Protein AF-A0A6B9FUT2-F1 (afdb_monomer)

Structure (mmCIF, N/CA/C/O backbone):
data_AF-A0A6B9FUT2-F1
#
_entry.id   AF-A0A6B9FUT2-F1
#
loop_
_atom_site.group_PDB
_atom_site.id
_atom_site.type_symbol
_atom_site.label_atom_id
_atom_site.label_alt_id
_atom_site.label_comp_id
_atom_site.label_asym_id
_atom_site.label_entity_id
_atom_site.label_seq_id
_atom_site.pdbx_PDB_ins_code
_atom_site.Cartn_x
_atom_site.Cartn_y
_atom_site.Cartn_z
_atom_site.occupancy
_atom_site.B_iso_or_equiv
_atom_site.auth_seq_id
_atom_site.auth_comp_id
_atom_site.auth_asym_id
_atom_site.auth_atom_id
_atom_site.pdbx_PDB_model_num
ATOM 1 N N . MET A 1 1 ? -7.240 -0.951 18.085 1.00 81.00 1 MET A N 1
ATOM 2 C CA . MET A 1 1 ? -6.441 0.117 17.454 1.00 81.00 1 MET A CA 1
ATOM 3 C C . MET A 1 1 ? -7.189 1.419 17.658 1.00 81.00 1 MET A C 1
ATOM 5 O O . MET A 1 1 ? -8.397 1.429 17.455 1.00 81.00 1 MET A O 1
ATOM 9 N N . THR A 1 2 ? -6.523 2.452 18.161 1.00 93.12 2 THR A N 1
ATOM 10 C CA . THR A 1 2 ? -7.146 3.755 18.431 1.00 93.12 2 THR A CA 1
ATOM 11 C C . THR A 1 2 ? -7.173 4.617 17.168 1.00 93.12 2 THR A C 1
ATOM 13 O O . THR A 1 2 ? -6.439 4.353 16.220 1.00 93.12 2 THR A O 1
ATOM 16 N N . GLU A 1 3 ? -7.999 5.664 17.144 1.00 93.06 3 GLU A N 1
ATOM 17 C CA . GLU A 1 3 ? -8.037 6.628 16.033 1.00 93.06 3 GLU A CA 1
ATOM 18 C C . GLU A 1 3 ? -6.663 7.264 15.772 1.00 93.06 3 GLU A C 1
ATOM 20 O O . GLU A 1 3 ? -6.234 7.390 14.626 1.00 93.06 3 GLU A O 1
ATOM 25 N N . ARG A 1 4 ? -5.920 7.571 16.840 1.00 95.12 4 ARG A N 1
ATOM 26 C CA . ARG A 1 4 ? -4.554 8.087 16.747 1.00 95.12 4 ARG A CA 1
ATOM 27 C C . ARG A 1 4 ? -3.615 7.105 16.042 1.00 95.12 4 ARG A C 1
ATOM 29 O O . ARG A 1 4 ? -2.898 7.511 15.132 1.00 95.12 4 ARG A O 1
ATOM 36 N N . ASP A 1 5 ? -3.678 5.822 16.397 1.00 92.88 5 ASP A N 1
ATOM 37 C CA . ASP A 1 5 ? -2.867 4.779 15.750 1.00 92.88 5 ASP A CA 1
ATOM 38 C C . ASP A 1 5 ? -3.195 4.652 14.253 1.00 92.88 5 ASP A C 1
ATOM 40 O O . ASP A 1 5 ? -2.319 4.368 13.436 1.00 92.88 5 ASP A O 1
ATOM 44 N N . ILE A 1 6 ? -4.462 4.856 13.875 1.00 92.88 6 ILE A N 1
ATOM 45 C CA . ILE A 1 6 ? -4.910 4.821 12.477 1.00 92.88 6 ILE A CA 1
ATOM 46 C C . ILE A 1 6 ? -4.304 5.990 11.701 1.00 92.88 6 ILE A C 1
ATOM 48 O O . ILE A 1 6 ? -3.769 5.777 10.614 1.00 92.88 6 ILE A O 1
ATOM 52 N N . VAL A 1 7 ? -4.356 7.202 12.259 1.00 95.56 7 VAL A N 1
ATOM 53 C CA . VAL A 1 7 ? -3.808 8.411 11.627 1.00 95.56 7 VAL A CA 1
ATOM 54 C C . VAL A 1 7 ? -2.291 8.311 11.468 1.00 95.56 7 VAL A C 1
ATOM 56 O O . VAL A 1 7 ? -1.781 8.558 10.377 1.00 95.56 7 VAL A O 1
ATOM 59 N N . GLU A 1 8 ? -1.571 7.895 12.511 1.00 95.81 8 GLU A N 1
ATOM 60 C CA . GLU A 1 8 ? -0.116 7.680 12.452 1.00 95.81 8 GLU A CA 1
ATOM 61 C C . GLU A 1 8 ? 0.232 6.585 11.421 1.00 95.81 8 GLU A C 1
ATOM 63 O O . GLU A 1 8 ? 1.109 6.771 10.572 1.00 95.81 8 GLU A O 1
ATOM 68 N N . ARG A 1 9 ? -0.547 5.492 11.439 1.00 93.69 9 ARG A N 1
ATOM 69 C CA . ARG A 1 9 ? -0.629 4.405 10.443 1.00 93.69 9 ARG A CA 1
ATOM 70 C C . ARG A 1 9 ? -0.618 4.915 9.000 1.00 93.69 9 ARG A C 1
ATOM 72 O O . ARG A 1 9 ? 0.255 4.612 8.182 1.00 93.69 9 ARG A O 1
ATOM 79 N N . LEU A 1 10 ? -1.657 5.687 8.707 1.00 94.31 10 LEU A N 1
ATOM 80 C CA . LEU A 1 10 ? -1.975 6.213 7.388 1.00 94.31 10 LEU A CA 1
ATOM 81 C C . LEU A 1 10 ? -0.941 7.244 6.930 1.00 94.31 10 LEU A C 1
ATOM 83 O O . LEU A 1 10 ? -0.509 7.209 5.782 1.00 94.31 10 LEU A O 1
ATOM 87 N N . HIS A 1 11 ? -0.500 8.122 7.831 1.00 95.19 11 HIS A N 1
ATOM 88 C CA . HIS A 1 11 ? 0.535 9.105 7.535 1.00 95.19 11 HIS A CA 1
ATOM 89 C C . HIS A 1 11 ? 1.851 8.430 7.122 1.00 95.19 11 HIS A C 1
ATOM 91 O O . HIS A 1 11 ? 2.464 8.830 6.133 1.00 95.19 11 HIS A O 1
ATOM 97 N N . GLY A 1 12 ? 2.247 7.350 7.808 1.00 95.00 12 GLY A N 1
ATOM 98 C CA . GLY A 1 12 ? 3.408 6.546 7.417 1.00 95.00 12 GLY A CA 1
ATOM 99 C C . GLY A 1 12 ? 3.288 5.962 6.003 1.00 95.00 12 GLY A C 1
ATOM 100 O O . GLY A 1 12 ? 4.246 6.016 5.235 1.00 95.00 12 GLY A O 1
ATOM 101 N N . LEU A 1 13 ? 2.104 5.468 5.624 1.00 94.25 13 LEU A N 1
ATOM 102 C CA . LEU A 1 13 ? 1.843 4.979 4.263 1.00 94.25 13 LEU A CA 1
ATOM 103 C C . LEU A 1 13 ? 1.949 6.087 3.208 1.00 94.25 13 LEU A C 1
ATOM 105 O O . LEU A 1 13 ? 2.502 5.842 2.137 1.00 94.25 13 LEU A O 1
ATOM 109 N N . CYS A 1 14 ? 1.463 7.296 3.502 1.00 92.31 14 CYS A N 1
ATOM 110 C CA . CYS A 1 14 ? 1.598 8.440 2.598 1.00 92.31 14 CYS A CA 1
ATOM 111 C C . CYS A 1 14 ? 3.072 8.789 2.348 1.00 92.31 14 CYS A C 1
ATOM 113 O O . CYS A 1 14 ? 3.470 8.945 1.197 1.00 92.31 14 CYS A O 1
ATOM 115 N N . LEU A 1 15 ? 3.898 8.815 3.400 1.00 91.81 15 LEU A N 1
ATOM 116 C CA . LEU A 1 15 ? 5.336 9.082 3.274 1.00 91.81 15 LEU A CA 1
ATOM 117 C C . LEU A 1 15 ? 6.069 8.018 2.444 1.00 91.81 15 LEU A C 1
ATOM 119 O O . LEU A 1 15 ? 6.985 8.346 1.692 1.00 91.81 15 LEU A O 1
ATOM 123 N N . LEU A 1 16 ? 5.678 6.745 2.566 1.00 90.19 16 LEU A N 1
ATOM 124 C CA . LEU A 1 16 ? 6.216 5.683 1.713 1.00 90.19 16 LEU A CA 1
ATOM 125 C C . LEU A 1 16 ? 5.792 5.885 0.254 1.00 90.19 16 LEU A C 1
ATOM 127 O O . LEU A 1 16 ? 6.628 5.809 -0.641 1.00 90.19 16 LEU A O 1
ATOM 131 N N . ALA A 1 17 ? 4.518 6.201 0.010 1.00 89.62 17 ALA A N 1
ATOM 132 C CA . ALA A 1 17 ? 4.001 6.449 -1.335 1.00 89.62 17 ALA A CA 1
ATOM 133 C C . ALA A 1 17 ? 4.671 7.651 -2.021 1.00 89.62 17 ALA A C 1
ATOM 135 O O . ALA A 1 17 ? 4.885 7.622 -3.234 1.00 89.62 17 ALA A O 1
ATOM 136 N N . ASP A 1 18 ? 5.067 8.671 -1.258 1.00 89.19 18 ASP A N 1
ATOM 137 C CA . ASP A 1 18 ? 5.798 9.825 -1.784 1.00 89.19 18 ASP A CA 1
ATOM 138 C C . ASP A 1 18 ? 7.175 9.453 -2.365 1.00 89.19 18 ASP A C 1
ATOM 140 O O . ASP A 1 18 ? 7.646 10.137 -3.277 1.00 89.19 18 ASP A O 1
ATOM 144 N N . ARG A 1 19 ? 7.792 8.334 -1.945 1.00 84.44 19 ARG A N 1
ATOM 145 C CA . ARG A 1 19 ? 9.031 7.823 -2.570 1.00 84.44 19 ARG A CA 1
ATOM 146 C C . ARG A 1 19 ? 8.834 7.521 -4.055 1.00 84.44 19 ARG A C 1
ATOM 148 O O . ARG A 1 19 ? 9.683 7.866 -4.872 1.00 84.44 19 ARG A O 1
ATOM 155 N N . LEU A 1 20 ? 7.666 6.990 -4.423 1.00 82.19 20 LEU A N 1
ATOM 156 C CA . LEU A 1 20 ? 7.322 6.689 -5.817 1.00 82.19 20 LEU A CA 1
ATOM 157 C C . LEU A 1 20 ? 7.063 7.950 -6.658 1.00 82.19 20 LEU A C 1
ATOM 159 O O . LEU A 1 20 ? 7.049 7.879 -7.887 1.00 82.19 20 LEU A O 1
ATOM 163 N N . ARG A 1 21 ? 6.821 9.104 -6.020 1.00 76.75 21 ARG A N 1
ATOM 164 C CA . ARG A 1 21 ? 6.500 10.370 -6.698 1.00 76.75 21 ARG A CA 1
ATOM 165 C C . ARG A 1 21 ? 7.741 11.112 -7.191 1.00 76.75 21 ARG A C 1
ATOM 167 O O . ARG A 1 21 ? 7.628 11.907 -8.123 1.00 76.75 21 ARG A O 1
ATOM 174 N N . ALA A 1 22 ? 8.905 10.867 -6.593 1.00 67.81 22 ALA A N 1
ATOM 175 C CA . ALA A 1 22 ? 10.161 11.513 -6.958 1.00 67.81 22 ALA A CA 1
ATOM 176 C C . ALA A 1 22 ? 11.116 10.505 -7.617 1.00 67.81 22 ALA A C 1
ATOM 178 O O . ALA A 1 22 ? 12.055 10.043 -6.965 1.00 67.81 22 ALA A O 1
ATOM 179 N N . PRO A 1 23 ? 10.923 10.165 -8.907 1.00 62.50 23 PRO A N 1
ATOM 180 C CA . PRO A 1 23 ? 11.887 9.352 -9.627 1.00 62.50 23 PRO A CA 1
ATOM 181 C C . PRO A 1 23 ? 13.200 10.131 -9.722 1.00 62.50 23 PRO A C 1
ATOM 183 O O . PRO A 1 23 ? 13.373 11.033 -10.542 1.00 62.50 23 PRO A O 1
ATOM 186 N N . SER A 1 24 ? 14.136 9.811 -8.832 1.00 66.00 24 SER A N 1
ATOM 187 C CA . SER A 1 24 ? 15.517 10.242 -8.982 1.00 66.00 24 SER A CA 1
ATOM 188 C C . SER A 1 24 ? 16.066 9.602 -10.255 1.00 66.00 24 SER A C 1
ATOM 190 O O . SER A 1 24 ? 15.790 8.445 -10.541 1.00 66.00 24 SER A O 1
ATOM 192 N N . HIS A 1 25 ? 16.903 10.314 -11.001 1.00 68.25 25 HIS A N 1
ATOM 193 C CA . HIS A 1 25 ? 17.673 9.769 -12.128 1.00 68.25 25 HIS A CA 1
ATOM 194 C C . HIS A 1 25 ? 18.511 8.513 -11.784 1.00 68.25 25 HIS A C 1
ATOM 196 O O . HIS A 1 25 ? 19.007 7.845 -12.686 1.00 68.25 25 HIS A O 1
ATOM 202 N N . ARG A 1 26 ? 18.685 8.202 -10.490 1.00 67.94 26 ARG A N 1
ATOM 203 C CA . ARG A 1 26 ? 19.331 6.982 -9.973 1.00 67.94 26 ARG A CA 1
ATOM 204 C C . ARG A 1 26 ? 18.352 5.898 -9.514 1.00 67.94 26 ARG A C 1
ATOM 206 O O . ARG A 1 26 ? 18.804 4.845 -9.091 1.00 67.94 26 ARG A O 1
ATOM 213 N N . HIS A 1 27 ? 17.052 6.171 -9.541 1.00 78.31 27 HIS A N 1
ATOM 214 C CA . HIS A 1 27 ? 16.017 5.246 -9.108 1.00 78.31 27 HIS A CA 1
ATOM 215 C C . HIS A 1 27 ? 15.732 4.277 -10.251 1.00 78.31 27 HIS A C 1
ATOM 217 O O . HIS A 1 27 ? 15.186 4.652 -11.293 1.00 78.31 27 HIS A O 1
ATOM 223 N N . THR A 1 28 ? 16.207 3.050 -10.087 1.00 82.50 28 THR A N 1
ATOM 224 C CA . THR A 1 28 ? 16.089 2.018 -11.107 1.00 82.50 28 THR A CA 1
ATOM 225 C C . THR A 1 28 ? 14.677 1.436 -11.126 1.00 82.50 28 THR A C 1
ATOM 227 O O . THR A 1 28 ? 13.867 1.637 -10.220 1.00 82.50 28 THR A O 1
ATOM 230 N N . GLN A 1 29 ? 14.362 0.679 -12.177 1.00 82.50 29 GLN A N 1
ATOM 231 C CA . GLN A 1 29 ? 13.111 -0.074 -12.231 1.00 82.50 29 GLN A CA 1
ATOM 232 C C . GLN A 1 29 ? 13.012 -1.107 -11.093 1.00 82.50 29 GLN A C 1
ATOM 234 O O . GLN A 1 29 ? 11.911 -1.389 -10.627 1.00 82.50 29 GLN A O 1
ATOM 239 N N . GLU A 1 30 ? 14.140 -1.664 -10.650 1.00 85.38 30 GLU A N 1
ATOM 240 C CA . GLU A 1 30 ? 14.200 -2.620 -9.540 1.00 85.38 30 GLU A CA 1
ATOM 241 C C . GLU A 1 30 ? 13.853 -1.940 -8.213 1.00 85.38 30 GLU A C 1
ATOM 243 O O . GLU A 1 30 ? 13.010 -2.455 -7.477 1.00 85.38 30 GLU A O 1
ATOM 248 N N . ASP A 1 31 ? 14.395 -0.742 -7.970 1.00 85.75 31 ASP A N 1
ATOM 249 C CA . ASP A 1 31 ? 14.066 0.068 -6.789 1.00 85.75 31 ASP A CA 1
ATOM 250 C C . ASP A 1 31 ? 12.573 0.417 -6.752 1.00 85.75 31 ASP A C 1
ATOM 252 O O . ASP A 1 31 ? 11.920 0.273 -5.722 1.00 85.75 31 ASP A O 1
ATOM 256 N N . TYR A 1 32 ? 11.999 0.783 -7.902 1.00 85.69 32 TYR A N 1
ATOM 257 C CA . TYR A 1 32 ? 10.569 1.069 -8.005 1.00 85.69 32 TYR A CA 1
ATOM 258 C C . TYR A 1 32 ? 9.704 -0.149 -7.655 1.00 85.69 32 TYR A C 1
ATOM 260 O O . TYR A 1 32 ? 8.678 -0.021 -6.985 1.00 85.69 32 TYR A O 1
ATOM 268 N N . VAL A 1 33 ? 10.081 -1.341 -8.132 1.00 86.25 33 VAL A N 1
ATOM 269 C CA . VAL A 1 33 ? 9.346 -2.578 -7.827 1.00 86.25 33 VAL A CA 1
ATOM 270 C C . VAL A 1 33 ? 9.455 -2.911 -6.340 1.00 86.25 33 VAL A C 1
ATOM 272 O O . VAL A 1 33 ? 8.436 -3.248 -5.738 1.00 86.25 33 VAL A O 1
ATOM 275 N N . ALA A 1 34 ? 10.643 -2.761 -5.751 1.00 89.12 34 ALA A N 1
ATOM 276 C CA . ALA A 1 34 ? 10.870 -2.982 -4.328 1.00 89.12 34 ALA A CA 1
ATOM 277 C C . ALA A 1 34 ? 10.034 -2.025 -3.460 1.00 89.12 34 ALA A C 1
ATOM 279 O O . ALA A 1 34 ? 9.271 -2.490 -2.612 1.00 89.12 34 ALA A O 1
ATOM 280 N N . ASP A 1 35 ? 10.087 -0.718 -3.732 1.00 89.19 35 ASP A N 1
ATOM 281 C CA . ASP A 1 35 ? 9.310 0.296 -3.009 1.00 89.19 35 ASP A CA 1
ATOM 282 C C . ASP A 1 35 ? 7.800 0.046 -3.148 1.00 89.19 35 ASP A C 1
ATOM 284 O O . ASP A 1 35 ? 7.040 0.123 -2.178 1.00 89.19 35 ASP A O 1
ATOM 288 N N . ARG A 1 36 ? 7.337 -0.303 -4.356 1.00 89.62 36 ARG A N 1
ATOM 289 C CA . ARG A 1 36 ? 5.925 -0.621 -4.606 1.00 89.62 36 ARG A CA 1
ATOM 290 C C . ARG A 1 36 ? 5.463 -1.827 -3.790 1.00 89.62 36 ARG A C 1
ATOM 292 O O . ARG A 1 36 ? 4.347 -1.812 -3.262 1.00 89.62 36 ARG A O 1
ATOM 299 N N . ASP A 1 37 ? 6.271 -2.879 -3.734 1.00 89.94 37 ASP A N 1
ATOM 300 C CA . ASP A 1 37 ? 5.922 -4.103 -3.019 1.00 89.94 37 ASP A CA 1
ATOM 301 C C . ASP A 1 37 ? 5.970 -3.886 -1.493 1.00 89.94 37 ASP A C 1
ATOM 303 O O . ASP A 1 37 ? 5.050 -4.329 -0.802 1.00 89.94 37 ASP A O 1
ATOM 307 N N . GLU A 1 38 ? 6.916 -3.083 -0.984 1.00 92.56 38 GLU A N 1
ATOM 308 C CA . GLU A 1 38 ? 6.936 -2.611 0.411 1.00 92.56 38 GLU A CA 1
ATOM 309 C C . GLU A 1 38 ? 5.633 -1.868 0.759 1.00 92.56 38 GLU A C 1
ATOM 311 O O . GLU A 1 38 ? 4.916 -2.250 1.689 1.00 92.56 38 GLU A O 1
ATOM 316 N N . ILE A 1 39 ? 5.263 -0.847 -0.024 1.00 92.38 39 ILE A N 1
ATOM 317 C CA . ILE A 1 39 ? 4.031 -0.070 0.194 1.00 92.38 39 ILE A CA 1
ATOM 318 C C . ILE A 1 39 ? 2.803 -0.984 0.201 1.00 92.38 39 ILE A C 1
ATOM 320 O O . ILE A 1 39 ? 1.923 -0.853 1.059 1.00 92.38 39 ILE A O 1
ATOM 324 N N . ARG A 1 40 ? 2.736 -1.929 -0.744 1.00 91.25 40 ARG A N 1
ATOM 325 C CA . ARG A 1 40 ? 1.619 -2.870 -0.855 1.00 91.25 40 ARG A CA 1
ATOM 326 C C . ARG A 1 40 ? 1.505 -3.748 0.387 1.00 91.25 40 ARG A C 1
ATOM 328 O O . ARG A 1 40 ? 0.396 -3.931 0.890 1.00 91.25 40 ARG A O 1
ATOM 335 N N . ASP A 1 41 ? 2.613 -4.270 0.894 1.00 92.06 41 ASP A N 1
ATOM 336 C CA . ASP A 1 41 ? 2.620 -5.122 2.082 1.00 92.06 41 ASP A CA 1
ATOM 337 C C . ASP A 1 41 ? 2.221 -4.355 3.343 1.00 92.06 41 ASP A C 1
ATOM 339 O O . ASP A 1 41 ? 1.393 -4.836 4.129 1.00 92.06 41 ASP A O 1
ATOM 343 N N . HIS A 1 42 ? 2.728 -3.133 3.510 1.00 93.00 42 HIS A N 1
ATOM 344 C CA . HIS A 1 42 ? 2.334 -2.258 4.611 1.00 93.00 42 HIS A CA 1
ATOM 345 C C . HIS A 1 42 ? 0.838 -1.919 4.559 1.00 93.00 42 HIS A C 1
ATOM 347 O O . HIS A 1 42 ? 0.148 -2.027 5.578 1.00 93.00 42 HIS A O 1
ATOM 353 N N . ALA A 1 43 ? 0.304 -1.600 3.378 1.00 92.50 43 ALA A N 1
ATOM 354 C CA . ALA A 1 43 ? -1.118 -1.317 3.194 1.00 92.50 43 ALA A CA 1
ATOM 355 C C . ALA A 1 43 ? -1.998 -2.547 3.481 1.00 92.50 43 ALA A C 1
ATOM 357 O O . ALA A 1 43 ? -3.043 -2.429 4.121 1.00 92.50 43 ALA A O 1
ATOM 358 N N . ARG A 1 44 ? -1.566 -3.746 3.066 1.00 91.62 44 ARG A N 1
ATOM 359 C CA . ARG A 1 44 ? -2.288 -5.003 3.330 1.00 91.62 44 ARG A CA 1
ATOM 360 C C . ARG A 1 44 ? -2.376 -5.324 4.814 1.00 91.62 44 ARG A C 1
ATOM 362 O O . ARG A 1 44 ? -3.444 -5.698 5.294 1.00 91.62 44 ARG A O 1
ATOM 369 N N . ARG A 1 45 ? -1.265 -5.173 5.537 1.00 92.25 45 ARG A N 1
ATOM 370 C CA . ARG A 1 45 ? -1.229 -5.368 6.993 1.00 92.25 45 ARG A CA 1
ATOM 371 C C . ARG A 1 45 ? -2.105 -4.341 7.699 1.00 92.25 45 ARG A C 1
ATOM 373 O O . ARG A 1 45 ? -2.890 -4.715 8.557 1.00 92.25 45 ARG A O 1
ATOM 380 N N . PHE A 1 46 ? -2.036 -3.077 7.285 1.00 93.62 46 PHE A N 1
ATOM 381 C CA . PHE A 1 46 ? -2.883 -2.028 7.846 1.00 93.62 46 PHE A CA 1
ATOM 382 C C . PHE A 1 46 ? -4.378 -2.304 7.634 1.00 93.62 46 PHE A C 1
ATOM 384 O O . PHE A 1 46 ? -5.155 -2.219 8.581 1.00 93.62 46 PHE A O 1
ATOM 391 N N . TYR A 1 47 ? -4.774 -2.714 6.426 1.00 91.12 47 TYR A N 1
ATOM 392 C CA . TYR A 1 47 ? -6.149 -3.126 6.137 1.00 91.12 47 TYR A CA 1
ATOM 393 C C . TYR A 1 47 ? -6.593 -4.301 7.017 1.00 91.12 47 TYR A C 1
ATOM 395 O O . TYR A 1 47 ? -7.699 -4.279 7.558 1.00 91.12 47 TYR A O 1
ATOM 403 N N . ARG A 1 48 ? -5.730 -5.308 7.201 1.00 91.19 48 ARG A N 1
ATOM 404 C CA . ARG A 1 48 ? -6.015 -6.445 8.085 1.00 91.19 48 ARG A CA 1
ATOM 405 C C . ARG A 1 48 ? -6.194 -6.011 9.532 1.00 91.19 48 ARG A C 1
ATOM 407 O O . ARG A 1 48 ? -7.134 -6.456 10.176 1.00 91.19 48 ARG A O 1
ATOM 414 N N . ASP A 1 49 ? -5.330 -5.140 10.033 1.00 91.56 49 ASP A N 1
ATOM 415 C CA . ASP A 1 49 ? -5.415 -4.661 11.413 1.00 91.56 49 ASP A CA 1
ATOM 416 C C . ASP A 1 49 ? -6.672 -3.807 11.651 1.00 91.56 49 ASP A C 1
ATOM 418 O O . ASP A 1 49 ? -7.209 -3.794 12.757 1.00 91.56 49 ASP A O 1
ATOM 422 N N . LEU A 1 50 ? -7.151 -3.107 10.616 1.00 90.8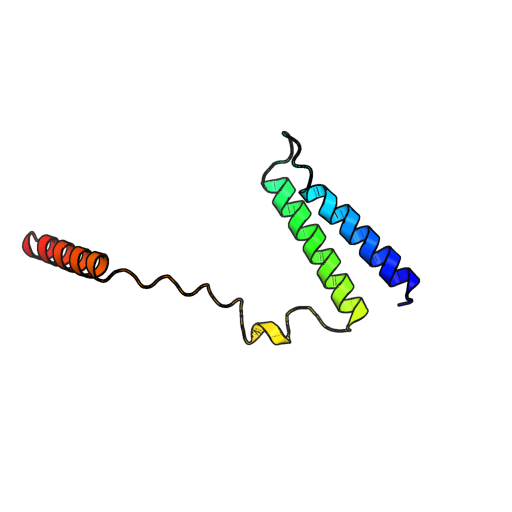1 50 LEU A N 1
ATOM 423 C CA . LEU A 1 50 ? -8.391 -2.326 10.644 1.00 90.81 50 LEU A CA 1
ATOM 424 C C . LEU A 1 50 ? -9.648 -3.198 10.588 1.00 90.81 50 LEU A C 1
ATOM 426 O O . LEU A 1 50 ? -10.604 -2.949 11.315 1.00 90.81 50 LEU A O 1
ATOM 430 N N . THR A 1 51 ? -9.670 -4.174 9.684 1.00 89.06 51 THR A N 1
ATOM 431 C CA . THR A 1 51 ? -10.901 -4.884 9.296 1.00 89.06 51 THR A CA 1
ATOM 432 C C . THR A 1 51 ? -10.974 -6.315 9.818 1.00 89.06 51 THR A C 1
ATOM 434 O O . THR A 1 51 ? -12.013 -6.955 9.706 1.00 89.06 51 THR A O 1
ATOM 437 N N . GLY A 1 52 ? -9.869 -6.850 10.343 1.00 88.19 52 GLY A N 1
ATOM 438 C CA . GLY A 1 52 ? -9.708 -8.266 10.676 1.00 88.19 52 GLY A CA 1
ATOM 439 C C . GLY A 1 52 ? -9.529 -9.183 9.458 1.00 88.19 52 GLY A C 1
ATOM 440 O 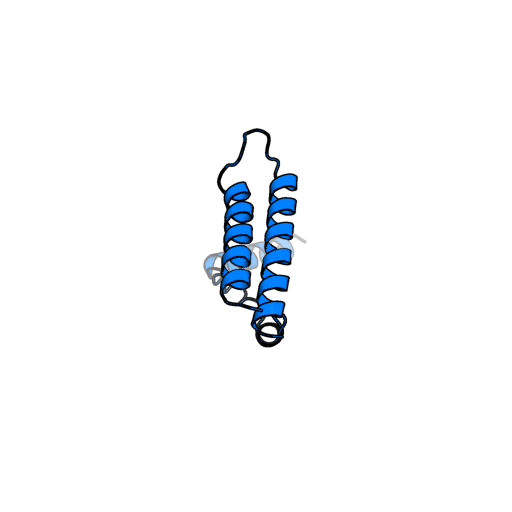O . GLY A 1 52 ? -9.201 -10.355 9.631 1.00 88.19 52 GLY A O 1
ATOM 441 N N . ASN A 1 53 ? -9.684 -8.665 8.235 1.00 86.69 53 ASN A N 1
ATOM 442 C CA . ASN A 1 53 ? -9.719 -9.446 7.002 1.00 86.69 53 ASN A CA 1
ATOM 443 C C . ASN A 1 53 ? -8.512 -9.152 6.111 1.00 86.69 53 ASN A C 1
ATOM 445 O O . ASN A 1 53 ? -7.991 -8.041 6.076 1.00 86.69 53 ASN A O 1
ATOM 449 N N . TRP A 1 54 ? -8.070 -10.140 5.335 1.00 83.88 54 TRP A N 1
ATOM 450 C CA . TRP A 1 54 ? -7.088 -9.880 4.286 1.00 83.88 54 TRP A CA 1
ATOM 451 C C . TRP A 1 54 ? -7.769 -9.244 3.066 1.00 83.88 54 TRP A C 1
ATOM 453 O O . TRP A 1 54 ? -8.819 -9.732 2.636 1.00 83.88 54 TRP A O 1
ATOM 463 N N . PRO A 1 55 ? -7.176 -8.195 2.466 1.00 71.56 55 PRO A N 1
ATOM 464 C CA . PRO A 1 55 ? -7.719 -7.589 1.260 1.00 71.56 55 PRO A CA 1
ATOM 465 C C . PRO A 1 55 ? -7.533 -8.579 0.104 1.00 71.56 55 PRO A C 1
ATOM 467 O O . PRO A 1 55 ? -6.417 -8.777 -0.384 1.00 71.56 55 PRO A O 1
ATOM 470 N N . GLY A 1 56 ? -8.623 -9.241 -0.287 1.00 65.56 56 GLY A N 1
ATOM 471 C CA . GLY A 1 56 ? -8.629 -10.239 -1.358 1.00 65.56 5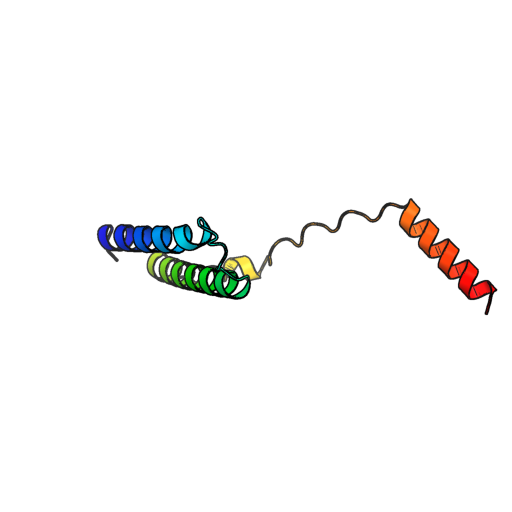6 GLY A CA 1
ATOM 472 C C . GLY A 1 56 ? -9.487 -11.480 -1.118 1.00 65.56 56 GLY A C 1
ATOM 473 O O . GLY A 1 56 ? -9.783 -12.161 -2.087 1.00 65.56 56 GLY A O 1
ATOM 474 N N . HIS A 1 57 ? -9.967 -11.764 0.099 1.00 53.12 57 HIS A N 1
ATOM 475 C CA . HIS A 1 57 ? -10.695 -13.027 0.312 1.00 53.12 57 HIS A CA 1
ATOM 476 C C . HIS A 1 57 ? -12.117 -13.059 -0.299 1.00 53.12 57 HIS A C 1
ATOM 478 O O . HIS A 1 57 ? -12.619 -14.140 -0.596 1.00 53.12 57 HIS A O 1
ATOM 484 N N . GLU A 1 58 ? -12.743 -11.901 -0.554 1.00 50.16 58 GLU A N 1
ATOM 485 C CA . GLU A 1 58 ? -13.981 -11.806 -1.357 1.00 50.16 58 GLU A CA 1
ATOM 486 C C . GLU A 1 58 ? -13.710 -11.536 -2.848 1.00 50.16 58 GLU A C 1
ATOM 488 O O . GLU A 1 58 ? -14.520 -11.881 -3.705 1.00 50.16 58 GLU A O 1
ATOM 493 N N . ALA A 1 59 ? -12.549 -10.963 -3.181 1.00 48.56 59 ALA A N 1
ATOM 494 C CA . ALA A 1 59 ? -12.186 -10.619 -4.556 1.00 48.56 59 ALA A CA 1
ATOM 495 C C . ALA A 1 59 ? -11.521 -11.777 -5.321 1.00 48.56 59 ALA A C 1
ATOM 497 O O . ALA A 1 59 ? -11.442 -11.718 -6.541 1.00 48.56 59 ALA A O 1
ATOM 498 N N . ASP A 1 60 ? -11.105 -12.862 -4.666 1.00 45.97 60 ASP A N 1
ATOM 499 C CA . ASP A 1 60 ? -10.621 -14.060 -5.368 1.00 45.97 60 ASP A CA 1
ATOM 500 C C . ASP A 1 60 ? -11.750 -14.875 -6.038 1.00 45.97 60 ASP A C 1
ATOM 502 O O . ASP A 1 60 ? -11.472 -15.758 -6.848 1.00 45.97 60 ASP A O 1
ATOM 506 N N . ALA A 1 61 ? -13.027 -14.535 -5.808 1.00 49.09 61 ALA A N 1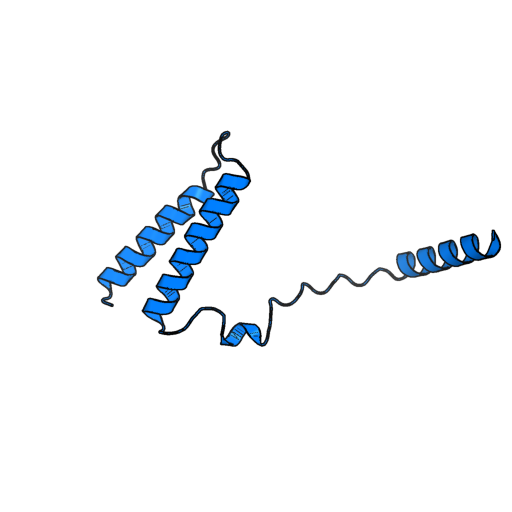
ATOM 507 C CA . ALA A 1 61 ? -14.129 -14.997 -6.664 1.00 49.09 61 ALA A CA 1
ATOM 508 C C . ALA A 1 61 ? -14.206 -14.223 -7.998 1.00 49.09 61 ALA A C 1
ATOM 510 O O . ALA A 1 61 ? -14.767 -14.712 -8.978 1.00 49.09 61 ALA A O 1
ATOM 511 N N . ALA A 1 62 ? -13.611 -13.031 -8.056 1.00 51.78 62 ALA A N 1
ATOM 512 C CA . ALA A 1 62 ? -13.564 -12.172 -9.227 1.00 51.78 62 ALA A CA 1
ATOM 513 C C . ALA A 1 62 ? -12.158 -11.576 -9.341 1.00 51.78 62 ALA A C 1
ATOM 515 O O . ALA A 1 62 ? -11.939 -10.389 -9.088 1.00 51.78 62 ALA A O 1
ATOM 516 N N . GLY A 1 63 ? -11.184 -12.420 -9.714 1.00 47.84 63 GLY A N 1
ATOM 517 C CA . GLY A 1 63 ? -9.860 -11.945 -10.121 1.00 47.84 63 GLY A CA 1
ATOM 518 C C . GLY A 1 63 ? -10.002 -10.747 -11.070 1.00 47.84 63 GLY A C 1
ATOM 519 O O . GLY A 1 63 ? -11.009 -10.682 -11.779 1.00 47.84 63 GLY A O 1
ATOM 520 N N . PRO A 1 64 ? -9.042 -9.796 -11.076 1.00 57.25 64 PRO A N 1
ATOM 521 C CA . PRO A 1 64 ? -9.210 -8.496 -11.726 1.00 57.25 64 PRO A CA 1
ATOM 522 C C . PRO A 1 64 ? -9.816 -8.715 -13.101 1.00 57.25 64 PRO A C 1
ATOM 524 O O . PRO A 1 64 ? -9.224 -9.483 -13.868 1.00 57.25 64 PRO A O 1
ATOM 527 N N . GLU A 1 65 ? -10.998 -8.132 -13.365 1.00 55.91 65 GLU A N 1
ATOM 528 C CA . GLU A 1 65 ? -11.698 -8.288 -14.641 1.00 55.91 65 GLU A CA 1
ATOM 529 C C . GLU A 1 65 ? -10.649 -8.126 -15.727 1.00 55.91 65 GLU A C 1
ATOM 531 O O . GLU A 1 65 ? -10.085 -7.040 -15.911 1.00 55.91 65 GLU A O 1
ATOM 536 N N . ARG A 1 66 ? -10.273 -9.241 -16.368 1.00 60.38 66 ARG A N 1
ATOM 537 C CA . ARG A 1 66 ? -9.273 -9.204 -17.426 1.00 60.38 66 ARG A CA 1
ATOM 538 C C . ARG A 1 66 ? -9.856 -8.219 -18.412 1.00 60.38 66 ARG A C 1
ATOM 540 O O . ARG A 1 66 ? -10.891 -8.543 -18.991 1.00 60.38 66 ARG A O 1
ATOM 547 N N . ARG A 1 67 ? -9.237 -7.033 -18.549 1.00 59.00 67 ARG A N 1
ATOM 548 C CA . ARG A 1 67 ? -9.656 -6.010 -19.516 1.00 59.00 67 ARG A CA 1
ATOM 549 C C . ARG A 1 67 ? -10.082 -6.754 -20.763 1.00 59.00 67 ARG A C 1
ATOM 551 O O . ARG A 1 67 ? -9.255 -7.493 -21.313 1.00 59.00 67 ARG A O 1
ATOM 558 N N . ALA A 1 68 ? -11.364 -6.640 -21.116 1.00 63.06 68 ALA A N 1
ATOM 559 C CA . ALA A 1 68 ? -11.927 -7.380 -22.229 1.00 63.06 68 ALA A CA 1
ATOM 560 C C . ALA A 1 68 ? -10.965 -7.202 -23.401 1.00 63.06 68 ALA A C 1
ATOM 562 O O . ALA A 1 68 ? -10.665 -6.070 -23.794 1.00 63.06 68 ALA A O 1
ATOM 563 N N . ARG A 1 69 ? -10.369 -8.309 -23.869 1.00 65.69 69 ARG A N 1
ATOM 564 C CA . ARG A 1 69 ? -9.456 -8.238 -25.009 1.00 65.69 69 ARG A CA 1
ATOM 565 C C . ARG A 1 69 ? -10.246 -7.547 -26.119 1.00 65.69 69 ARG A C 1
ATOM 567 O O . ARG A 1 69 ? -11.348 -8.019 -26.410 1.00 65.69 69 ARG A 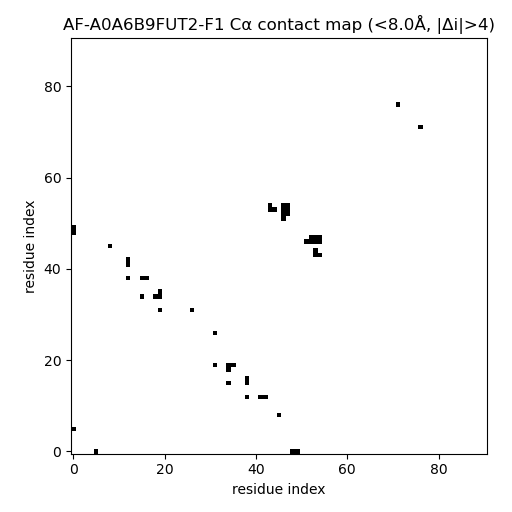O 1
ATOM 574 N N . PRO A 1 70 ? -9.745 -6.442 -26.697 1.00 68.12 70 PRO A N 1
ATOM 575 C CA . PRO A 1 70 ? -10.476 -5.759 -27.749 1.00 68.12 70 PRO A CA 1
ATOM 576 C C . PRO A 1 70 ? -10.792 -6.783 -28.836 1.00 68.12 70 PRO A C 1
ATOM 578 O O . PRO A 1 70 ? -9.930 -7.595 -29.194 1.00 68.12 70 PRO A O 1
ATOM 581 N N . ALA A 1 71 ? -12.043 -6.791 -29.298 1.00 77.19 71 ALA A N 1
ATOM 582 C CA . ALA A 1 71 ? -12.473 -7.712 -30.335 1.00 77.19 71 ALA A CA 1
ATOM 583 C C . ALA A 1 71 ? -11.518 -7.570 -31.524 1.00 77.19 71 ALA A C 1
ATOM 585 O O . ALA A 1 71 ? -11.304 -6.468 -32.033 1.00 77.19 71 ALA A O 1
ATOM 586 N N . VAL A 1 72 ? -10.892 -8.678 -31.927 1.00 77.44 72 VAL A N 1
ATOM 587 C CA . VAL A 1 72 ? -9.975 -8.669 -33.066 1.00 77.44 72 VAL A CA 1
ATOM 588 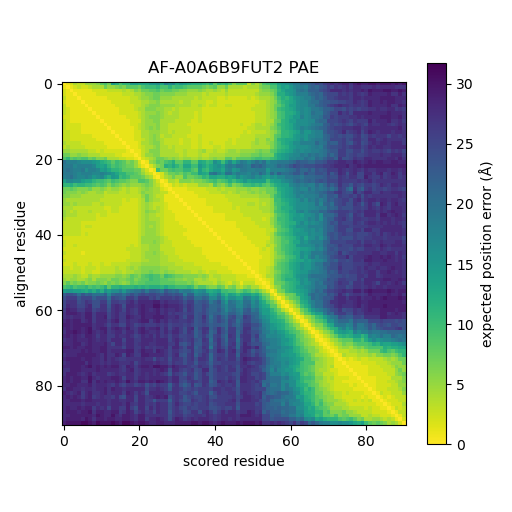C C . VAL A 1 72 ? -10.789 -8.251 -34.292 1.00 77.44 72 VAL A C 1
ATOM 590 O O . VAL A 1 72 ? -11.761 -8.940 -34.609 1.00 77.44 72 VAL A O 1
ATOM 593 N N . PRO A 1 73 ? -10.427 -7.161 -34.994 1.00 83.44 73 PRO A N 1
ATOM 594 C CA . PRO A 1 73 ? -11.187 -6.720 -36.153 1.00 83.44 73 PRO A CA 1
ATOM 595 C C . PRO A 1 73 ? -11.302 -7.841 -37.185 1.00 83.44 73 PRO A C 1
ATOM 597 O O . PRO A 1 73 ? -10.315 -8.511 -37.504 1.00 83.44 73 PRO A O 1
ATOM 600 N N . THR A 1 74 ? -12.490 -8.022 -37.759 1.00 83.25 74 THR A N 1
ATOM 601 C CA . THR A 1 74 ? -12.790 -9.109 -38.707 1.00 83.25 74 THR A CA 1
ATOM 602 C C . THR A 1 74 ? -11.832 -9.122 -39.905 1.00 83.25 74 THR A C 1
ATOM 604 O O . THR A 1 74 ? -11.519 -10.181 -40.446 1.00 83.25 74 THR A O 1
ATOM 607 N N . ALA A 1 75 ? -11.298 -7.959 -40.292 1.00 80.69 75 ALA A N 1
ATOM 608 C CA . ALA A 1 75 ? -10.269 -7.833 -41.324 1.00 80.69 75 ALA A CA 1
ATOM 609 C C . ALA A 1 75 ? -8.967 -8.585 -40.977 1.00 80.69 75 ALA A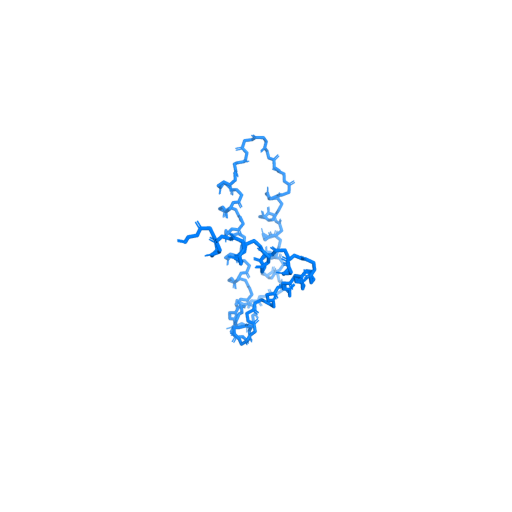 C 1
ATOM 611 O O . ALA A 1 75 ? -8.389 -9.244 -41.841 1.00 80.69 75 ALA A O 1
ATOM 612 N N . VAL A 1 76 ? -8.535 -8.543 -39.712 1.00 83.25 76 VAL A N 1
ATOM 613 C CA . VAL A 1 76 ? -7.331 -9.238 -39.227 1.00 83.25 76 VAL A CA 1
ATOM 614 C C . VAL A 1 76 ? -7.548 -10.752 -39.221 1.00 83.25 76 VAL A C 1
ATOM 616 O O . VAL A 1 76 ? -6.652 -11.501 -39.609 1.00 83.25 76 VAL A O 1
ATOM 619 N N . LEU A 1 77 ? -8.746 -11.209 -38.843 1.00 85.12 77 LEU A N 1
ATOM 620 C CA . LEU A 1 77 ? -9.112 -12.630 -38.889 1.00 85.12 77 LEU A CA 1
ATOM 621 C C . LEU A 1 77 ? -9.100 -13.159 -40.331 1.00 85.12 77 LEU A C 1
ATOM 623 O O . LEU A 1 77 ? -8.409 -14.135 -40.618 1.00 85.12 77 LEU A O 1
ATOM 627 N N . ARG A 1 78 ? -9.741 -12.442 -41.263 1.00 83.50 78 ARG A N 1
ATOM 628 C CA . ARG A 1 78 ? -9.749 -12.797 -42.695 1.00 83.50 78 ARG A CA 1
ATOM 629 C C . ARG A 1 78 ? -8.346 -12.810 -43.304 1.00 83.50 78 ARG A C 1
ATOM 631 O O . ARG A 1 78 ? -8.036 -13.667 -44.128 1.00 83.50 78 ARG A O 1
ATOM 638 N N . HIS A 1 79 ? -7.474 -11.879 -42.914 1.00 86.44 79 HIS A N 1
ATOM 639 C CA . HIS A 1 79 ? -6.087 -11.864 -43.389 1.00 86.44 79 HIS A CA 1
ATOM 640 C C . HIS A 1 79 ? -5.291 -13.080 -42.882 1.00 86.44 79 HIS A C 1
ATOM 642 O O . HIS A 1 79 ? -4.541 -13.696 -43.645 1.00 86.44 79 HIS A O 1
ATOM 648 N N . ARG A 1 80 ? -5.493 -13.483 -41.620 1.00 86.19 80 ARG A N 1
ATOM 649 C CA . ARG A 1 80 ? -4.885 -14.700 -41.053 1.00 86.19 80 ARG A CA 1
ATOM 650 C C . ARG A 1 80 ? -5.357 -15.970 -41.760 1.00 86.19 80 ARG A C 1
ATOM 652 O O . ARG A 1 80 ? -4.540 -16.835 -42.056 1.00 86.19 80 ARG A O 1
ATOM 659 N N . GLU A 1 81 ? -6.642 -16.071 -42.082 1.00 86.56 81 GLU A N 1
ATOM 660 C CA . GLU A 1 81 ? -7.178 -17.209 -42.841 1.00 86.56 81 GLU A CA 1
ATOM 661 C C . GLU A 1 81 ? -6.579 -17.289 -44.248 1.00 86.56 81 GLU A C 1
ATOM 663 O O . GLU A 1 81 ? -6.098 -18.347 -44.653 1.00 86.56 81 GLU A O 1
ATOM 668 N N . ARG A 1 82 ? -6.511 -16.157 -44.962 1.00 80.94 82 ARG A N 1
ATOM 669 C CA . ARG A 1 82 ? -5.903 -16.087 -46.302 1.00 80.94 82 ARG A CA 1
ATOM 670 C C . ARG A 1 82 ? -4.434 -16.492 -46.292 1.00 80.94 82 ARG A C 1
ATOM 672 O O . ARG A 1 82 ? -3.998 -17.254 -47.147 1.00 80.94 82 ARG A O 1
ATOM 679 N N . THR A 1 83 ? -3.669 -15.998 -45.322 1.00 81.31 83 THR A N 1
ATOM 680 C CA . THR A 1 83 ? -2.240 -16.326 -45.200 1.00 81.31 83 THR A CA 1
ATOM 681 C C . THR A 1 83 ? -2.013 -17.781 -44.801 1.00 81.31 83 THR A C 1
ATOM 683 O O . THR A 1 83 ? -1.089 -18.408 -45.317 1.00 81.31 83 THR A O 1
ATOM 686 N N . LYS A 1 84 ? -2.871 -18.356 -43.949 1.00 84.75 84 LYS A N 1
ATOM 687 C CA . LYS A 1 84 ? -2.833 -19.786 -43.616 1.00 84.75 84 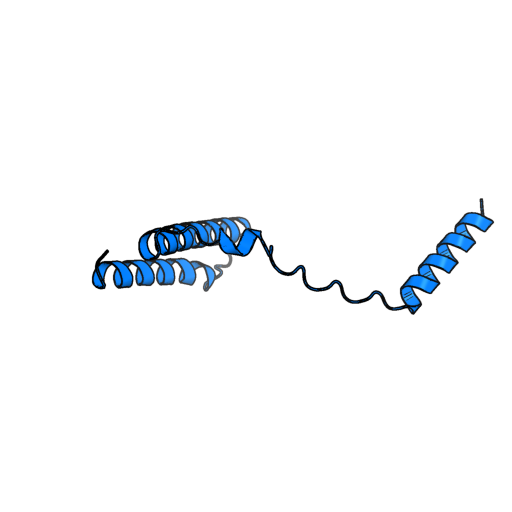LYS A CA 1
ATOM 688 C C . LYS A 1 84 ? -3.134 -20.657 -44.840 1.00 84.75 84 LYS A C 1
ATOM 690 O O . LYS A 1 84 ? -2.371 -21.578 -45.114 1.00 84.75 84 LYS A O 1
ATOM 695 N N . ALA A 1 85 ? -4.182 -20.335 -45.600 1.00 77.19 85 ALA A N 1
ATOM 696 C CA . ALA A 1 85 ? -4.543 -21.058 -46.820 1.00 77.19 85 ALA A CA 1
ATOM 697 C C . ALA A 1 85 ? -3.453 -20.955 -47.901 1.00 77.19 85 ALA A C 1
ATOM 699 O O . ALA A 1 85 ? -3.077 -21.959 -48.496 1.00 77.19 85 ALA A O 1
ATOM 700 N N . ALA A 1 86 ? -2.875 -19.766 -48.100 1.00 76.12 86 ALA A N 1
ATOM 701 C CA . ALA A 1 86 ? -1.791 -19.562 -49.061 1.00 76.12 86 ALA A CA 1
ATOM 702 C C . ALA A 1 86 ? -0.507 -20.326 -48.695 1.00 76.12 86 ALA A C 1
ATOM 704 O O . ALA A 1 86 ? 0.227 -20.751 -49.582 1.00 76.12 86 ALA A O 1
ATOM 705 N N . ARG A 1 87 ? -0.223 -20.504 -47.398 1.00 72.81 87 ARG A N 1
ATOM 706 C CA . ARG A 1 87 ? 0.893 -21.341 -46.934 1.00 72.81 87 ARG A CA 1
ATOM 707 C C . ARG A 1 87 ? 0.607 -22.827 -47.126 1.00 72.81 87 ARG A C 1
ATOM 709 O O . ARG A 1 87 ? 1.502 -23.539 -47.552 1.00 72.81 87 ARG A O 1
ATOM 716 N N . ALA A 1 88 ? -0.621 -23.268 -46.857 1.00 70.06 88 ALA A N 1
ATOM 717 C CA . ALA A 1 88 ? -1.030 -24.655 -47.066 1.00 70.06 88 ALA A CA 1
ATOM 718 C C . ALA A 1 88 ? -1.035 -25.055 -48.551 1.00 70.06 88 ALA A C 1
ATOM 720 O O . ALA A 1 88 ? -0.705 -26.184 -48.863 1.00 70.06 88 ALA A O 1
ATOM 721 N N . ALA A 1 89 ? -1.355 -24.132 -49.463 1.00 69.44 89 ALA A N 1
ATOM 722 C CA . ALA A 1 89 ? -1.331 -24.379 -50.908 1.00 69.44 89 ALA A CA 1
ATOM 723 C C . ALA A 1 89 ? 0.079 -24.345 -51.536 1.00 69.44 89 ALA A C 1
ATOM 725 O O . ALA A 1 89 ? 0.226 -24.621 -52.722 1.00 69.44 89 ALA A O 1
ATOM 726 N N . ARG A 1 90 ? 1.104 -23.935 -50.774 1.00 64.56 90 ARG A N 1
ATOM 727 C CA . ARG A 1 90 ? 2.515 -23.910 -51.201 1.00 64.56 90 ARG A CA 1
ATOM 728 C C . ARG A 1 90 ? 3.332 -25.086 -50.650 1.00 64.56 90 ARG A C 1
ATOM 730 O O . ARG A 1 90 ? 4.516 -25.164 -50.966 1.00 64.56 90 ARG A O 1
ATOM 737 N N . ALA A 1 91 ? 2.728 -25.917 -49.802 1.00 55.94 91 ALA A N 1
ATOM 738 C CA . ALA A 1 91 ? 3.287 -27.166 -49.291 1.00 55.94 91 ALA A CA 1
ATOM 739 C C . ALA A 1 91 ? 2.725 -28.335 -50.105 1.00 55.94 91 ALA A C 1
ATOM 741 O O . ALA A 1 91 ? 3.482 -29.308 -50.299 1.00 55.94 91 ALA A O 1
#

Solvent-accessible surface area (backbone atoms only — not comparable to full-atom values): 5596 Å² total; per-residue (Å²): 136,54,73,67,56,50,51,55,51,51,52,53,51,51,60,54,55,50,57,76,72,57,78,46,101,83,60,44,74,66,54,52,51,51,53,52,51,51,50,51,52,52,51,43,52,50,48,22,74,73,68,76,42,66,90,48,80,78,42,69,82,56,59,77,77,70,72,75,74,74,78,77,54,69,69,61,55,54,50,52,51,53,53,51,51,58,52,61,75,72,109

Radius of gyration: 23.84 Å; Cα contacts (8 Å, |Δi|>4): 26; chains: 1; bounding box: 34×39×70 Å

Organism: NCBI:txid908290

Sequence (91 aa):
MTERDIVERLHGLCLLADRLRAPSHRHTQEDYVADRDEIRDHARRFYRDLTGN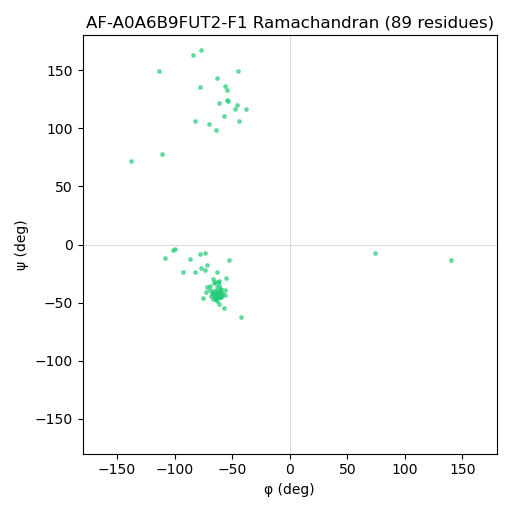WPGHEADAAGPERRARPAVPTAVLRHRERTKAARAARA

Secondary structure (DSSP, 8-state):
--HHHHHHHHHHHHHHHHHTTS--TT--HHHHHHHHHHHHHHHHHHHHHHHSS-TTTTGGGS-S---PPPPPPHHHHHHHHHHHHHHHTT-

Mean predicted aligned error: 14.72 Å

Foldseek 3Di:
DDPVCLVVLVVVLVVLVVVLVDPDPPCDPVNNVVSVVVSVVSVQVSCCVVPVDGPCPVCVVPPPPPPPDPPDPVVVVVVVVVVVVVVVVVD

pLDDT: mean 80.09, std 13.79, range [45.97, 95.81]